Protein AF-A0A4W5JK19-F1 (afdb_monomer_lite)

Secondary structure (DSSP, 8-state):
------S-----TT-HHHHHHHEEEES-EEEEETTEEEEEE--S---TT----EEEEPP----TT-EEEEEE--GGGSPPPTT---PEEPEE-SSTTSS-EESS--B-TT-TT-SS-B--SEE-GGG-SS-EEEEEE--

Organism: NCBI:txid62062

Radius of gyration: 16.48 Å; chains: 1; bounding box: 47×35×43 Å

pLDDT: mean 85.58, std 11.73, range [36.34, 96.75]

Sequence (139 aa):
MTSVLFNTISLDFSNVLDVTQSLGFYLGHVQPYCQHDWTLSFSGEPSPGSSIRYVETQSMQIGASYTLQFSLVMGCGRDPSPNIDTQVRLEFSTNHGLTWHLVKGACLPGMPSCSEFTAPSVYHPSEFTAWRRITLPLP

Structure (mmCIF, N/CA/C/O backbone):
data_AF-A0A4W5JK19-F1
#
_entry.id   AF-A0A4W5JK19-F1
#
loop_
_atom_site.group_PDB
_atom_site.id
_atom_site.type_symbol
_atom_site.label_atom_id
_atom_site.label_alt_id
_atom_site.label_comp_id
_atom_site.label_asym_id
_atom_site.label_entity_id
_atom_site.label_seq_id
_atom_site.pdbx_PDB_ins_code
_atom_site.Cartn_x
_atom_site.Cartn_y
_atom_site.Cartn_z
_atom_site.occupancy
_atom_site.B_iso_or_equiv
_atom_site.auth_seq_id
_atom_site.auth_comp_id
_atom_site.auth_asym_id
_atom_site.auth_atom_id
_atom_site.pdbx_PDB_model_num
ATOM 1 N N . MET A 1 1 ? -27.068 15.999 6.071 1.00 36.34 1 MET A N 1
ATOM 2 C CA . MET A 1 1 ? -26.570 15.186 4.943 1.00 36.34 1 MET A CA 1
ATOM 3 C C . MET A 1 1 ? -25.885 13.980 5.552 1.00 36.34 1 MET A C 1
ATOM 5 O O . MET A 1 1 ? -24.878 14.150 6.219 1.00 36.34 1 MET A O 1
ATOM 9 N N . THR A 1 2 ? -26.499 12.805 5.471 1.00 40.72 2 THR A N 1
ATOM 10 C CA . THR A 1 2 ? -25.929 11.566 6.011 1.00 40.72 2 THR A CA 1
ATOM 11 C C . THR A 1 2 ? -24.886 11.058 5.024 1.00 40.72 2 THR A C 1
ATOM 13 O O . THR A 1 2 ? -25.253 10.664 3.919 1.00 40.72 2 THR A O 1
ATOM 16 N N . SER A 1 3 ? -23.602 11.109 5.385 1.00 48.62 3 SER A N 1
ATOM 17 C CA . SER A 1 3 ? -22.560 10.405 4.633 1.00 48.62 3 SER A CA 1
ATOM 18 C C . SER A 1 3 ? -22.931 8.927 4.599 1.00 48.62 3 SER A C 1
ATOM 20 O O . SER A 1 3 ? -23.015 8.286 5.646 1.00 48.62 3 SER A O 1
ATOM 22 N N . VAL A 1 4 ? -23.226 8.403 3.413 1.00 52.28 4 VAL A N 1
ATOM 23 C CA . VAL A 1 4 ? -23.440 6.969 3.228 1.00 52.28 4 VAL A CA 1
ATOM 24 C C . VAL A 1 4 ? -22.056 6.337 3.295 1.00 52.28 4 VAL A C 1
ATOM 26 O O . VAL A 1 4 ? -21.277 6.447 2.356 1.00 52.28 4 VAL A O 1
ATOM 29 N N . LEU A 1 5 ? -21.711 5.771 4.450 1.00 57.41 5 LEU A N 1
ATOM 30 C CA . LEU A 1 5 ? -20.476 5.013 4.614 1.00 57.41 5 LEU A CA 1
ATOM 31 C C . LEU A 1 5 ? -20.649 3.685 3.874 1.00 57.41 5 LEU A C 1
ATOM 33 O O . LEU A 1 5 ? -21.561 2.913 4.171 1.00 57.41 5 LEU A O 1
ATOM 37 N N . PHE A 1 6 ? -19.799 3.438 2.882 1.00 63.78 6 PHE A N 1
ATOM 38 C CA . PHE A 1 6 ? -19.738 2.145 2.213 1.00 63.78 6 PHE A CA 1
ATOM 39 C C . PHE A 1 6 ? -19.057 1.144 3.144 1.00 63.78 6 PHE A C 1
ATOM 41 O O . PHE A 1 6 ? -18.026 1.457 3.723 1.00 63.78 6 PHE A O 1
ATOM 48 N N . ASN A 1 7 ? -19.620 -0.058 3.280 1.00 75.25 7 ASN A N 1
ATOM 49 C CA . ASN A 1 7 ? -19.061 -1.142 4.104 1.00 75.25 7 ASN A CA 1
ATOM 50 C C . ASN A 1 7 ? -18.041 -2.000 3.336 1.00 75.25 7 ASN A C 1
ATOM 52 O O . ASN A 1 7 ? -17.558 -3.015 3.827 1.00 75.25 7 ASN A O 1
ATOM 56 N N . THR A 1 8 ? -17.768 -1.671 2.078 1.00 82.75 8 THR A N 1
ATOM 57 C CA . THR A 1 8 ? -16.785 -2.363 1.248 1.00 82.75 8 THR A CA 1
ATOM 58 C C . THR A 1 8 ? -16.298 -1.396 0.187 1.00 82.75 8 THR A C 1
ATOM 60 O O . THR A 1 8 ? -17.101 -0.695 -0.425 1.00 82.75 8 THR A O 1
ATOM 63 N N . ILE A 1 9 ? -14.990 -1.392 -0.048 1.00 85.44 9 ILE A N 1
ATOM 64 C CA . ILE A 1 9 ? -14.375 -0.710 -1.181 1.00 85.44 9 ILE A CA 1
ATOM 65 C C . ILE A 1 9 ? -13.870 -1.802 -2.120 1.00 85.44 9 ILE A C 1
ATOM 67 O O . ILE A 1 9 ? -13.065 -2.644 -1.727 1.00 85.44 9 ILE A O 1
ATOM 71 N N . SER A 1 10 ? -14.373 -1.804 -3.350 1.00 88.69 10 SER A N 1
ATOM 72 C CA . SER A 1 10 ? -13.911 -2.674 -4.429 1.00 88.69 10 SER A CA 1
ATOM 73 C C . SER A 1 10 ? -13.656 -1.798 -5.643 1.00 88.69 10 SER A C 1
ATOM 75 O O . SER A 1 10 ? -14.482 -0.952 -5.973 1.00 88.69 10 SER A O 1
ATOM 77 N N . LEU A 1 11 ? -12.483 -1.951 -6.248 1.00 89.25 11 LEU A N 1
ATOM 78 C CA . LEU A 1 11 ? -11.992 -1.056 -7.287 1.00 89.25 11 LEU A CA 1
ATOM 79 C C . LEU A 1 11 ? -11.801 -1.820 -8.586 1.00 89.25 11 LEU A C 1
ATOM 81 O O . LEU A 1 11 ? -11.082 -2.820 -8.613 1.00 89.25 11 LEU A O 1
ATOM 85 N N . ASP A 1 12 ? -12.371 -1.287 -9.660 1.00 88.00 12 ASP A N 1
ATOM 86 C CA . ASP A 1 12 ? -11.982 -1.615 -11.025 1.00 88.00 12 ASP A CA 1
ATOM 87 C C . ASP A 1 12 ? -11.164 -0.452 -11.594 1.00 88.00 12 ASP A C 1
ATOM 89 O O . ASP A 1 12 ? -11.688 0.628 -11.865 1.00 88.00 12 ASP A O 1
ATOM 93 N N . PHE A 1 13 ? -9.860 -0.664 -11.784 1.00 89.44 13 PHE A N 1
ATOM 94 C CA . PHE A 1 13 ? -8.972 0.360 -12.343 1.00 89.44 13 PHE A CA 1
ATOM 95 C C . PHE A 1 13 ? -9.272 0.694 -13.810 1.00 89.44 13 PHE A C 1
ATOM 97 O O . PHE A 1 13 ? -8.795 1.719 -14.297 1.00 89.44 13 PHE A O 1
ATOM 104 N N . SER A 1 14 ? -10.079 -0.117 -14.501 1.00 89.62 14 SER A N 1
ATOM 105 C CA . SER A 1 14 ? -10.577 0.183 -15.849 1.00 89.62 14 SER A CA 1
ATOM 106 C C . SER A 1 14 ? -11.620 1.308 -15.835 1.00 89.62 14 SER A C 1
ATOM 108 O O . SER A 1 14 ? -11.814 1.987 -16.844 1.00 89.62 14 SER A O 1
ATOM 110 N N . ASN A 1 15 ? -12.278 1.535 -14.691 1.00 90.31 15 ASN A N 1
ATOM 111 C CA . ASN A 1 15 ? -13.258 2.595 -14.495 1.00 90.31 15 ASN A CA 1
ATOM 112 C C . ASN A 1 15 ? -12.662 3.739 -13.660 1.00 90.31 15 ASN A C 1
ATOM 114 O O . ASN A 1 15 ? -12.645 3.722 -12.430 1.00 90.31 15 ASN A O 1
ATOM 118 N N . VAL A 1 16 ? -12.207 4.790 -14.343 1.00 85.94 16 VAL A N 1
ATOM 119 C CA . VAL A 1 16 ? -11.589 5.964 -13.700 1.00 85.94 16 VAL A CA 1
ATOM 120 C C . VAL A 1 16 ? -12.538 6.657 -12.710 1.00 85.94 16 VAL A C 1
ATOM 122 O O . VAL A 1 16 ? -12.079 7.236 -11.721 1.00 85.94 16 VAL A O 1
ATOM 125 N N . LEU A 1 17 ? -13.855 6.592 -12.937 1.00 86.81 17 LEU A N 1
ATOM 126 C CA . LEU A 1 17 ? -14.833 7.172 -12.018 1.00 86.81 17 LEU A CA 1
ATOM 127 C C . LEU A 1 17 ? -14.835 6.431 -10.676 1.00 86.81 17 LEU A C 1
ATOM 129 O O . LEU A 1 17 ? -14.769 7.082 -9.638 1.00 86.81 17 LEU A O 1
ATOM 133 N N . ASP A 1 18 ? -14.817 5.097 -10.691 1.00 86.94 18 ASP A N 1
ATOM 134 C CA . ASP A 1 18 ? -14.792 4.280 -9.469 1.00 86.94 18 ASP A CA 1
ATOM 135 C C . ASP A 1 18 ? -13.517 4.539 -8.660 1.00 86.94 18 ASP A C 1
ATOM 137 O O . ASP A 1 18 ? -13.566 4.694 -7.436 1.00 86.94 18 ASP A O 1
ATOM 141 N N . VAL A 1 19 ? -12.378 4.662 -9.353 1.00 88.50 19 VAL A N 1
ATOM 142 C CA . VAL A 1 19 ? -11.085 4.986 -8.738 1.00 88.50 19 VAL A CA 1
ATOM 143 C C . VAL A 1 19 ? -11.122 6.362 -8.076 1.00 88.50 19 VAL A C 1
ATOM 145 O O . VAL A 1 19 ? -10.783 6.479 -6.905 1.00 88.50 19 VAL A O 1
ATOM 148 N N . THR A 1 20 ? -11.544 7.402 -8.796 1.00 86.75 20 THR A N 1
ATOM 149 C CA . THR A 1 20 ? -11.530 8.788 -8.285 1.00 86.75 20 THR A CA 1
ATOM 150 C C . THR A 1 20 ? -12.607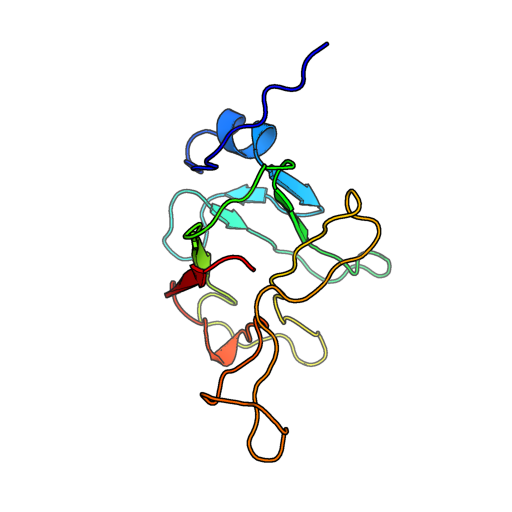 9.067 -7.240 1.00 86.75 20 THR A C 1
ATOM 152 O O . THR A 1 20 ? -12.447 9.973 -6.425 1.00 86.75 20 THR A O 1
ATOM 155 N N . GLN A 1 21 ? -13.691 8.290 -7.227 1.00 87.81 21 GLN A N 1
ATOM 156 C CA . GLN A 1 21 ? -14.688 8.352 -6.162 1.00 87.81 21 GLN A CA 1
ATOM 157 C C . GLN A 1 21 ? -14.225 7.630 -4.901 1.00 87.81 21 GLN A C 1
ATOM 159 O O . GLN A 1 21 ? -14.562 8.068 -3.812 1.00 87.81 21 GLN A O 1
ATOM 164 N N . SER A 1 22 ? -13.456 6.551 -5.017 1.00 88.56 22 SER A N 1
ATOM 165 C CA . SER A 1 22 ? -13.098 5.714 -3.866 1.00 88.56 22 SER A CA 1
ATOM 166 C C . SER A 1 22 ? -11.721 6.026 -3.275 1.00 88.56 22 SER A C 1
ATOM 168 O O . SER A 1 22 ? -11.482 5.731 -2.101 1.00 88.56 22 SER A O 1
ATOM 170 N N . LEU A 1 23 ? -10.818 6.603 -4.073 1.00 93.00 23 LEU A N 1
ATOM 171 C CA . LEU A 1 23 ? -9.429 6.873 -3.716 1.00 93.00 23 LEU A CA 1
ATOM 172 C C . LEU A 1 23 ? -9.056 8.345 -3.931 1.00 93.00 23 LEU A C 1
ATOM 174 O O . LEU A 1 23 ? -9.338 8.925 -4.979 1.00 93.00 23 LEU A O 1
ATOM 178 N N . GLY A 1 24 ? -8.328 8.908 -2.970 1.00 92.75 24 GLY A N 1
ATOM 179 C CA . GLY A 1 24 ? -7.529 10.121 -3.139 1.00 92.75 24 GLY A CA 1
ATOM 180 C C . GLY A 1 24 ? -6.066 9.742 -3.358 1.00 92.75 24 GLY A C 1
ATOM 181 O O . GLY A 1 24 ? -5.555 8.852 -2.690 1.00 92.75 24 GLY A O 1
ATOM 182 N N . PHE A 1 25 ? -5.362 10.367 -4.300 1.00 93.44 25 PHE A N 1
ATOM 183 C CA . PHE A 1 25 ? -3.936 10.094 -4.507 1.00 93.44 25 PHE A CA 1
ATOM 184 C C . PHE A 1 25 ? -3.178 11.330 -4.977 1.00 93.44 25 PHE A C 1
ATOM 186 O O . PHE A 1 25 ? -3.710 12.185 -5.684 1.00 93.44 25 PHE A O 1
ATOM 193 N N . TYR A 1 26 ? -1.900 11.394 -4.612 1.00 91.06 26 TYR A N 1
ATOM 194 C CA . TYR A 1 26 ? -0.994 12.473 -4.988 1.00 91.06 26 TYR A CA 1
ATOM 195 C C . TYR A 1 26 ? 0.157 11.925 -5.834 1.00 91.06 26 TYR A C 1
ATOM 197 O O . TYR A 1 26 ? 0.859 11.001 -5.420 1.00 91.06 26 TYR A O 1
ATOM 205 N N . LEU A 1 27 ? 0.339 12.498 -7.032 1.00 89.44 27 LEU A N 1
ATOM 206 C CA . LEU A 1 27 ? 1.355 12.098 -8.025 1.00 89.44 27 LEU A CA 1
ATOM 207 C C . LEU A 1 27 ? 1.264 10.630 -8.481 1.00 89.44 27 LEU A C 1
ATOM 209 O O . LEU A 1 27 ? 2.271 10.026 -8.871 1.00 89.44 27 LEU A O 1
ATOM 213 N N . GLY A 1 28 ? 0.060 10.062 -8.405 1.00 90.75 28 GLY A N 1
ATOM 214 C CA . GLY A 1 28 ? -0.305 8.789 -9.014 1.00 90.75 28 GLY A CA 1
ATOM 215 C C . GLY A 1 28 ? -1.080 9.010 -10.310 1.00 90.75 28 GLY A C 1
ATOM 216 O O . GLY A 1 28 ? -1.780 10.011 -10.462 1.00 90.75 28 GLY A O 1
ATOM 217 N N . HIS A 1 29 ? -0.963 8.067 -11.240 1.00 91.62 29 HIS A N 1
ATOM 218 C CA . HIS A 1 29 ? -1.705 8.064 -12.499 1.00 91.62 29 HIS A CA 1
ATOM 219 C C . HIS A 1 29 ? -2.316 6.687 -12.741 1.00 91.62 29 HIS A C 1
ATOM 221 O O . HIS A 1 29 ? -1.649 5.672 -12.541 1.00 91.62 29 HIS A O 1
ATOM 227 N N . VAL A 1 30 ? -3.575 6.645 -13.182 1.00 93.12 30 VAL A N 1
ATOM 228 C CA . VAL A 1 30 ? -4.216 5.401 -13.623 1.00 93.12 30 VAL A CA 1
ATOM 2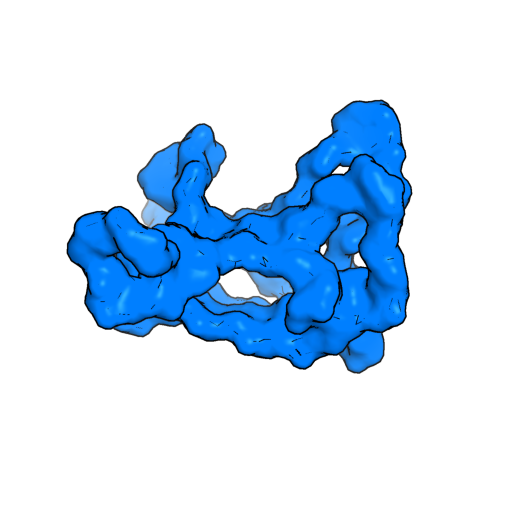29 C C . VAL A 1 30 ? -3.748 5.112 -15.045 1.00 93.12 30 VAL A C 1
ATOM 231 O O . VAL A 1 30 ? -4.101 5.836 -15.973 1.00 93.12 30 VAL A O 1
ATOM 234 N N . GLN A 1 31 ? -2.899 4.101 -15.201 1.00 92.38 31 GLN A N 1
ATOM 235 C CA . GLN A 1 31 ? -2.264 3.764 -16.474 1.00 92.38 31 GLN A CA 1
ATOM 236 C C . GLN A 1 31 ? -1.823 2.293 -16.505 1.00 92.38 31 GLN A C 1
ATOM 238 O O . GLN A 1 31 ? -1.689 1.674 -15.444 1.00 92.38 31 GLN A O 1
ATOM 243 N N . PRO A 1 32 ? -1.535 1.736 -17.693 1.00 92.81 32 PRO A N 1
ATOM 244 C CA . PRO A 1 32 ? -0.890 0.437 -17.792 1.00 92.81 32 PRO A CA 1
ATOM 245 C C . PRO A 1 32 ? 0.492 0.451 -17.132 1.00 92.81 32 PRO A C 1
ATOM 247 O O . PRO A 1 32 ? 1.282 1.380 -17.325 1.00 92.81 32 PRO A O 1
ATOM 250 N N . TYR A 1 33 ? 0.818 -0.594 -16.375 1.00 92.62 33 TYR A N 1
ATOM 251 C CA . TYR A 1 33 ? 2.146 -0.754 -15.784 1.00 92.62 33 TYR A CA 1
ATOM 252 C C . TYR A 1 33 ? 2.491 -2.228 -15.601 1.00 92.62 33 TYR A C 1
ATOM 254 O O . TYR A 1 33 ? 1.662 -3.024 -15.178 1.00 92.62 33 TYR A O 1
ATOM 262 N N . CYS A 1 34 ? 3.739 -2.590 -15.899 1.00 92.62 34 CYS A N 1
ATOM 263 C CA . CYS A 1 34 ? 4.280 -3.931 -15.684 1.00 92.62 34 CYS A CA 1
ATOM 264 C C . CYS A 1 34 ? 3.390 -5.078 -16.200 1.00 92.62 34 CYS A C 1
ATOM 266 O O . CYS A 1 34 ? 3.043 -5.981 -15.444 1.00 92.62 34 CYS A O 1
ATOM 268 N N . GLN A 1 35 ? 3.011 -5.040 -17.483 1.00 91.56 35 GLN A N 1
ATOM 269 C CA . GLN A 1 35 ? 2.133 -6.051 -18.105 1.00 91.56 35 GLN A CA 1
ATOM 270 C C . GLN A 1 35 ? 0.735 -6.152 -17.455 1.00 91.56 35 GLN A C 1
ATOM 272 O O . GLN A 1 35 ? 0.097 -7.197 -17.521 1.00 91.56 35 GLN A O 1
ATOM 277 N N . HIS A 1 36 ? 0.267 -5.080 -16.810 1.00 89.94 36 HIS A N 1
ATOM 278 C CA . HIS A 1 36 ? -1.096 -4.947 -16.299 1.00 89.94 36 HIS A CA 1
ATOM 279 C C . HIS A 1 36 ? -1.778 -3.768 -16.994 1.00 89.94 36 HIS A C 1
ATOM 281 O O . HIS A 1 36 ? -1.199 -2.679 -17.046 1.00 89.94 36 HIS A O 1
ATOM 287 N N . ASP A 1 37 ? -2.985 -3.985 -17.519 1.00 87.88 37 ASP A N 1
ATOM 288 C CA . ASP A 1 37 ? -3.655 -3.037 -18.422 1.00 87.88 37 ASP A CA 1
ATOM 289 C C . ASP A 1 37 ? -4.069 -1.738 -17.725 1.00 87.88 37 ASP A C 1
ATOM 291 O O . ASP A 1 37 ? -3.855 -0.654 -18.259 1.00 87.88 37 ASP A O 1
ATOM 295 N N . TRP A 1 38 ? -4.608 -1.826 -16.508 1.00 91.00 38 TRP A N 1
ATOM 296 C CA . TRP A 1 38 ? -5.009 -0.659 -15.724 1.00 91.00 38 TRP A CA 1
ATOM 297 C C . TRP A 1 38 ? -4.606 -0.822 -14.264 1.00 91.00 38 TRP A C 1
ATOM 299 O O . TRP A 1 38 ? -4.949 -1.814 -13.623 1.00 91.00 38 TRP A O 1
ATOM 309 N N . THR A 1 39 ? -3.850 0.140 -13.740 1.00 93.62 39 THR A N 1
ATOM 310 C CA . THR A 1 39 ? -3.454 0.204 -12.329 1.00 93.62 39 THR A CA 1
ATOM 311 C C . THR A 1 39 ? -3.160 1.644 -11.932 1.00 93.62 39 THR A C 1
ATOM 313 O O . THR A 1 39 ? -2.812 2.472 -12.773 1.00 93.62 39 THR A O 1
ATOM 316 N N . LEU A 1 40 ? -3.241 1.948 -10.638 1.00 94.44 40 LEU A N 1
ATOM 317 C CA . LEU A 1 40 ? -2.643 3.168 -10.108 1.00 94.44 40 LEU A CA 1
ATOM 318 C C . LEU A 1 40 ? -1.121 2.997 -10.056 1.00 94.44 40 LEU A C 1
ATOM 320 O O . LEU A 1 40 ? -0.608 2.093 -9.397 1.00 94.44 40 LEU A O 1
ATOM 324 N N . SER A 1 41 ? -0.406 3.845 -10.785 1.00 93.25 41 SER A N 1
ATOM 325 C CA . SER A 1 41 ? 1.046 3.810 -10.915 1.00 93.25 41 SER A CA 1
ATOM 326 C C . SER A 1 41 ? 1.658 5.101 -10.387 1.00 93.25 41 SER A C 1
ATOM 328 O O . SER A 1 41 ? 1.187 6.202 -10.677 1.00 93.25 41 SER A O 1
ATOM 330 N N . PHE A 1 42 ? 2.741 4.954 -9.632 1.00 91.00 42 PHE A N 1
ATOM 331 C CA . PHE A 1 42 ? 3.545 6.051 -9.118 1.00 91.00 42 PHE A CA 1
ATOM 332 C C . PHE A 1 42 ? 4.898 6.025 -9.823 1.00 91.00 42 PHE A C 1
ATOM 334 O O . PHE A 1 42 ? 5.713 5.135 -9.591 1.00 91.00 42 PHE A O 1
ATOM 341 N N . SER A 1 43 ? 5.132 6.991 -10.709 1.00 85.12 43 SER A N 1
ATOM 342 C CA . SER A 1 43 ? 6.356 7.069 -11.510 1.00 85.12 43 SER A CA 1
ATOM 343 C C . SER A 1 43 ? 6.882 8.497 -11.618 1.00 85.12 43 SER A C 1
ATOM 345 O O . SER A 1 43 ? 6.131 9.466 -11.482 1.00 85.12 43 SER A O 1
ATOM 347 N N . GLY A 1 44 ? 8.174 8.631 -11.903 1.00 78.25 44 GLY A N 1
ATOM 348 C CA . GLY A 1 44 ? 8.846 9.904 -12.158 1.00 78.25 44 GLY A CA 1
ATOM 349 C C . GLY A 1 44 ? 10.022 10.144 -11.219 1.00 78.25 44 GLY A C 1
ATOM 350 O O . GLY A 1 44 ? 10.085 9.576 -10.129 1.00 78.25 44 GLY A O 1
ATOM 351 N N . GLU A 1 45 ? 10.935 11.002 -11.661 1.00 69.56 45 GLU A N 1
ATOM 352 C CA . GLU A 1 45 ? 12.132 11.369 -10.908 1.00 69.56 45 GLU A CA 1
ATOM 353 C C . GLU A 1 45 ? 11.774 12.155 -9.635 1.00 69.56 45 GLU A C 1
ATOM 355 O O . GLU A 1 45 ? 10.788 12.904 -9.631 1.00 69.56 45 GLU A O 1
ATOM 360 N N . PRO A 1 46 ? 12.558 12.026 -8.552 1.00 64.62 46 PRO A N 1
ATOM 361 C CA . PRO A 1 46 ? 12.417 12.895 -7.396 1.00 64.62 46 PRO A CA 1
ATOM 362 C C . PRO A 1 46 ? 12.781 14.321 -7.816 1.00 64.62 46 PRO A C 1
ATOM 364 O O . PRO A 1 46 ? 13.949 14.648 -8.020 1.00 64.62 46 PRO A O 1
ATOM 367 N N . SER A 1 47 ? 11.788 15.194 -7.968 1.00 60.34 47 SER A N 1
ATOM 368 C CA . SER A 1 47 ? 12.062 16.618 -8.148 1.00 60.34 47 SER A CA 1
ATOM 369 C C . SER A 1 47 ? 12.393 17.239 -6.787 1.00 60.34 47 SER A C 1
ATOM 371 O O . SER A 1 47 ? 11.704 16.924 -5.811 1.00 60.34 47 SER A O 1
ATOM 373 N N . PRO A 1 48 ? 13.375 18.153 -6.683 1.00 55.31 48 PRO A N 1
ATOM 374 C CA . PRO A 1 48 ? 13.638 18.869 -5.438 1.00 55.31 48 PRO A CA 1
ATOM 375 C C . PRO A 1 48 ? 12.367 19.613 -4.992 1.00 55.31 48 PRO A C 1
ATOM 377 O O . PRO A 1 48 ? 11.931 20.557 -5.643 1.00 55.31 48 PRO A O 1
ATOM 380 N N . GLY A 1 49 ? 11.733 19.125 -3.919 1.00 56.75 49 GLY A N 1
ATOM 381 C CA . GLY A 1 49 ? 10.458 19.628 -3.386 1.00 56.75 49 GLY A CA 1
ATOM 382 C C . GLY A 1 49 ? 9.261 18.670 -3.490 1.00 56.75 49 GLY A C 1
ATOM 383 O O . GLY A 1 49 ? 8.256 18.905 -2.828 1.00 56.75 49 GLY A O 1
ATOM 384 N N . SER A 1 50 ? 9.362 17.571 -4.246 1.00 58.88 50 SER A N 1
ATOM 385 C CA . SER A 1 50 ? 8.306 16.554 -4.352 1.00 58.88 50 SER A CA 1
ATOM 386 C C . SER A 1 50 ? 8.789 15.224 -3.783 1.00 58.88 50 SER A C 1
ATOM 388 O O . SER A 1 50 ? 9.442 14.439 -4.469 1.00 58.88 50 SER A O 1
ATOM 390 N N . SER A 1 51 ? 8.528 15.015 -2.491 1.00 69.38 51 SER A N 1
ATOM 391 C CA . SER A 1 51 ? 9.074 13.874 -1.742 1.00 69.38 51 SER A CA 1
ATOM 392 C C . SER A 1 51 ? 8.051 12.763 -1.490 1.00 69.38 51 SER A C 1
ATOM 394 O O . SER A 1 51 ? 8.419 11.597 -1.404 1.00 69.38 51 SER A O 1
ATOM 396 N N . ILE A 1 52 ? 6.758 13.094 -1.395 1.00 81.38 52 ILE A N 1
ATOM 397 C CA . ILE A 1 52 ? 5.735 12.131 -0.979 1.00 81.38 52 ILE A CA 1
ATOM 398 C C . ILE A 1 52 ? 4.822 11.741 -2.137 1.00 81.38 52 ILE A C 1
ATOM 400 O O . ILE A 1 52 ? 4.371 12.587 -2.907 1.00 81.38 52 ILE A O 1
ATOM 404 N N . ARG A 1 53 ? 4.540 10.446 -2.241 1.00 89.56 53 ARG A N 1
ATOM 405 C CA . ARG A 1 53 ? 3.544 9.861 -3.138 1.00 89.56 53 ARG A CA 1
ATOM 406 C C . ARG A 1 53 ? 2.665 8.966 -2.289 1.00 89.56 53 ARG A C 1
ATOM 408 O O . ARG A 1 53 ? 3.191 8.168 -1.518 1.00 89.56 53 ARG A O 1
ATOM 415 N N . TYR A 1 54 ? 1.355 9.120 -2.400 1.00 93.06 54 TYR A N 1
ATOM 416 C CA . TYR A 1 54 ? 0.426 8.347 -1.588 1.00 93.06 54 TYR A CA 1
ATOM 417 C C . TYR A 1 54 ? -0.887 8.114 -2.318 1.00 93.06 54 TYR A C 1
ATOM 419 O O . TYR A 1 54 ? -1.243 8.831 -3.257 1.00 93.06 54 TYR A O 1
ATOM 427 N N . VAL A 1 55 ? -1.596 7.101 -1.839 1.00 95.25 55 VAL A N 1
ATOM 428 C CA . VAL A 1 55 ? -3.001 6.846 -2.115 1.00 95.25 55 VAL A CA 1
ATOM 429 C C . VAL A 1 55 ? -3.689 6.574 -0.788 1.00 95.25 55 VAL A C 1
ATOM 431 O O . VAL A 1 55 ? -3.180 5.822 0.039 1.00 95.25 55 VAL A O 1
ATOM 434 N N . GLU A 1 56 ? -4.837 7.196 -0.599 1.00 94.50 56 GLU A N 1
ATOM 435 C CA . GLU A 1 56 ? -5.712 7.037 0.546 1.00 94.50 56 GLU A CA 1
ATOM 436 C C . GLU A 1 56 ? -7.099 6.618 0.065 1.00 94.50 56 GLU A C 1
ATOM 438 O O . GLU A 1 56 ? -7.551 6.995 -1.017 1.00 94.50 56 GLU A O 1
ATOM 443 N N . THR A 1 57 ? -7.780 5.810 0.863 1.00 92.69 57 THR A N 1
ATOM 444 C CA . THR A 1 57 ? -9.172 5.449 0.606 1.00 92.69 57 THR A CA 1
ATOM 445 C C . THR A 1 57 ? -10.100 6.500 1.198 1.00 92.69 57 THR A C 1
ATOM 447 O O . THR A 1 57 ? -9.750 7.183 2.162 1.00 92.69 57 THR A O 1
ATOM 450 N N . GLN A 1 58 ? -11.338 6.564 0.710 1.00 88.94 58 GLN A N 1
ATOM 451 C CA . GLN A 1 58 ? -12.396 7.202 1.488 1.00 88.94 58 GLN A CA 1
ATOM 452 C C . GLN A 1 58 ? -12.568 6.527 2.857 1.00 88.94 58 GLN A C 1
ATOM 454 O O . GLN A 1 58 ? -12.239 5.352 3.050 1.00 88.94 58 GLN A O 1
ATOM 459 N N . SER A 1 59 ? -13.088 7.286 3.823 1.00 87.94 59 SER A N 1
ATOM 460 C CA . SER A 1 59 ? -13.375 6.767 5.159 1.00 87.94 59 SER A CA 1
ATOM 461 C C . SER A 1 59 ? -14.442 5.673 5.097 1.00 87.94 59 SER A C 1
ATOM 463 O O . SER A 1 59 ? -15.486 5.844 4.470 1.00 87.94 59 SER A O 1
ATOM 465 N N . MET A 1 60 ? -14.191 4.567 5.792 1.00 86.62 60 MET A N 1
ATOM 466 C CA . MET A 1 60 ? -15.077 3.407 5.853 1.00 86.62 60 MET A CA 1
ATOM 467 C C . MET A 1 60 ? -15.279 2.988 7.308 1.00 86.62 60 MET A C 1
ATOM 469 O O . MET A 1 60 ? -14.363 3.088 8.125 1.00 86.62 60 MET A O 1
ATOM 473 N N . GLN A 1 61 ? -16.478 2.502 7.633 1.00 85.12 61 GLN A N 1
ATOM 474 C CA . GLN A 1 61 ? -16.726 1.861 8.917 1.00 85.12 61 GLN A CA 1
ATOM 475 C C . GLN A 1 61 ? -16.240 0.411 8.851 1.00 85.12 61 GLN A C 1
ATOM 477 O O . GLN A 1 61 ? -16.770 -0.397 8.092 1.00 85.12 61 GLN A O 1
ATOM 482 N N . ILE A 1 62 ? -15.220 0.095 9.643 1.00 85.75 62 ILE A N 1
ATOM 483 C CA . ILE A 1 62 ? -14.623 -1.239 9.709 1.00 85.75 62 ILE A CA 1
ATOM 484 C C . ILE A 1 62 ? -15.250 -2.019 10.865 1.00 85.75 62 ILE A C 1
ATOM 486 O O . ILE A 1 62 ? -15.479 -1.473 11.945 1.00 85.75 62 ILE A O 1
ATOM 490 N N . GLY A 1 63 ? -15.554 -3.295 10.625 1.00 85.50 63 GLY A N 1
ATOM 491 C CA . GLY A 1 63 ? -16.038 -4.231 11.637 1.00 85.50 63 GLY A CA 1
ATOM 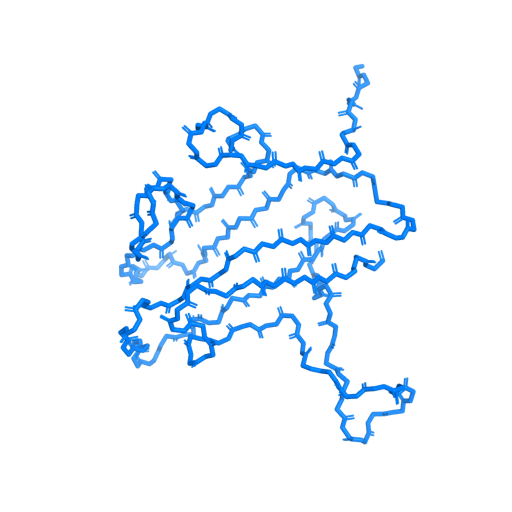492 C C . GLY 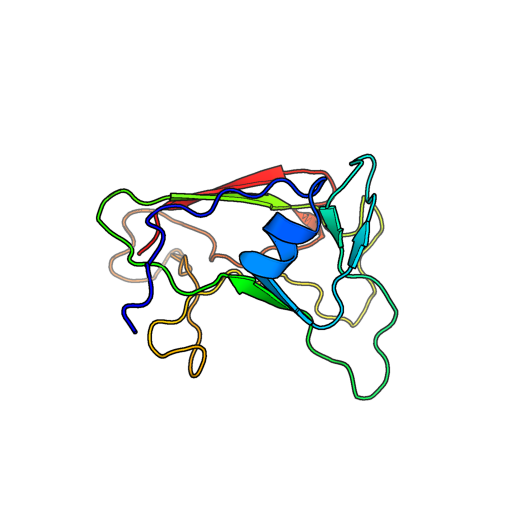A 1 63 ? -15.112 -5.434 11.809 1.00 85.50 63 GLY A C 1
ATOM 493 O O . GLY A 1 63 ? -14.090 -5.565 11.134 1.00 85.50 63 GLY A O 1
ATOM 494 N N . ALA A 1 64 ? -15.503 -6.360 12.684 1.00 81.56 64 ALA A N 1
ATOM 495 C CA . ALA A 1 64 ? -14.775 -7.612 12.864 1.00 81.56 64 ALA A CA 1
ATOM 496 C C . ALA A 1 64 ? -14.716 -8.411 11.547 1.00 81.56 64 ALA A C 1
ATOM 498 O O . ALA A 1 64 ? -15.717 -8.524 10.839 1.00 81.56 64 ALA A O 1
ATOM 499 N N . SER A 1 65 ? -13.565 -9.025 11.260 1.00 86.06 65 SER A N 1
ATOM 500 C CA . SER A 1 65 ? -13.301 -9.862 10.067 1.00 86.06 65 SER A CA 1
ATOM 501 C C . SER A 1 65 ? -13.102 -9.115 8.744 1.00 86.06 65 SER A C 1
ATOM 503 O O . SER A 1 65 ? -13.004 -9.745 7.690 1.00 86.06 65 SER A O 1
ATOM 505 N N . TYR A 1 66 ? -13.013 -7.786 8.769 1.00 91.56 66 TYR A N 1
ATOM 506 C CA . TYR A 1 66 ? -12.676 -7.031 7.568 1.00 91.56 66 TYR A CA 1
ATOM 507 C C . TYR A 1 66 ? -11.242 -7.328 7.130 1.00 91.56 66 TYR A C 1
ATOM 509 O O . TYR A 1 66 ? -10.334 -7.503 7.942 1.00 91.56 66 TYR A O 1
ATOM 517 N N . THR A 1 67 ? -11.048 -7.390 5.818 1.00 92.56 67 THR A N 1
ATOM 518 C CA . THR A 1 67 ? -9.769 -7.735 5.200 1.00 92.56 67 THR A CA 1
ATOM 519 C C . THR A 1 67 ? -9.461 -6.735 4.098 1.00 92.56 67 THR A C 1
ATOM 521 O O . THR A 1 67 ? -10.334 -6.392 3.303 1.00 92.56 67 THR A O 1
ATOM 524 N N . LEU A 1 68 ? -8.208 -6.299 4.030 1.00 93.81 68 LEU A N 1
ATOM 525 C CA . LEU A 1 68 ? -7.667 -5.539 2.916 1.00 93.81 68 LEU A CA 1
ATOM 526 C C . LEU A 1 68 ? -6.917 -6.488 1.983 1.00 93.81 68 LEU A C 1
ATOM 528 O O . LEU A 1 68 ? -6.055 -7.253 2.425 1.00 93.81 68 LEU A O 1
ATOM 532 N N . GLN A 1 69 ? -7.205 -6.409 0.687 1.00 95.50 69 GLN A N 1
ATOM 533 C CA . GLN A 1 69 ? -6.489 -7.157 -0.336 1.00 95.50 69 GLN A CA 1
ATOM 534 C C . GLN A 1 69 ? -6.156 -6.253 -1.519 1.00 95.50 69 GLN A C 1
ATOM 536 O O . GLN A 1 69 ? -7.024 -5.563 -2.042 1.00 95.50 69 GLN A O 1
ATOM 541 N N . PHE A 1 70 ? -4.897 -6.282 -1.949 1.00 95.06 70 PHE A N 1
ATOM 542 C CA . PHE A 1 70 ? -4.429 -5.545 -3.119 1.00 95.06 70 PHE A CA 1
ATOM 543 C C . PHE A 1 70 ? -3.250 -6.266 -3.773 1.00 95.06 70 PHE A C 1
ATOM 545 O O . PHE A 1 70 ? -2.589 -7.105 -3.153 1.00 95.06 70 PHE A O 1
ATOM 552 N N . SER A 1 71 ? -2.996 -5.942 -5.035 1.00 95.19 71 SER A N 1
ATOM 553 C CA . SER A 1 71 ? -1.827 -6.410 -5.775 1.00 95.19 71 SER A CA 1
ATOM 554 C C . SER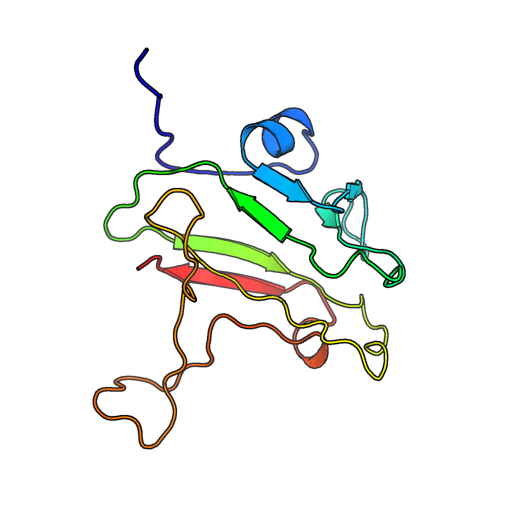 A 1 71 ? -0.806 -5.286 -5.863 1.00 95.19 71 SER A C 1
ATOM 556 O O . SER A 1 71 ? -1.161 -4.150 -6.169 1.00 95.19 71 SER A O 1
ATOM 558 N N . LEU A 1 72 ? 0.457 -5.605 -5.594 1.00 95.38 72 LEU A N 1
ATOM 559 C CA . LEU A 1 72 ? 1.559 -4.652 -5.606 1.00 95.38 72 LEU A CA 1
ATOM 560 C C . LEU A 1 72 ? 2.688 -5.169 -6.490 1.00 95.38 72 LEU A C 1
ATOM 562 O O . LEU A 1 72 ? 3.026 -6.353 -6.460 1.00 95.38 72 LEU A O 1
ATOM 566 N N . VAL A 1 73 ? 3.284 -4.256 -7.245 1.00 94.81 73 VAL A N 1
ATOM 567 C CA . VAL A 1 73 ? 4.547 -4.451 -7.952 1.00 94.81 73 VAL A CA 1
ATOM 568 C C . VAL A 1 73 ? 5.372 -3.181 -7.798 1.00 94.81 73 VAL A C 1
ATOM 570 O O . VAL A 1 73 ? 4.836 -2.073 -7.792 1.00 94.81 73 VAL A O 1
ATOM 573 N N . MET A 1 74 ? 6.681 -3.340 -7.667 1.00 92.69 74 MET A N 1
ATOM 574 C CA . MET A 1 74 ? 7.633 -2.252 -7.501 1.00 92.69 74 MET A CA 1
ATOM 575 C C . MET A 1 74 ? 8.810 -2.460 -8.445 1.00 92.69 74 MET A C 1
ATOM 577 O O . MET A 1 74 ? 9.306 -3.572 -8.604 1.00 92.69 74 MET A O 1
ATOM 581 N N . GLY A 1 75 ? 9.235 -1.393 -9.120 1.00 87.31 75 GLY A N 1
ATOM 582 C CA . GLY A 1 75 ? 10.371 -1.416 -10.048 1.00 87.31 75 GLY A CA 1
ATOM 583 C C . GLY A 1 75 ? 10.158 -2.226 -11.336 1.00 87.31 75 GLY A C 1
ATOM 584 O O . GLY A 1 75 ? 10.874 -1.994 -12.304 1.00 87.31 75 GLY A O 1
ATOM 585 N N . CYS A 1 76 ? 9.175 -3.133 -11.393 1.00 88.38 76 CYS A N 1
ATOM 586 C CA . CYS A 1 76 ? 8.912 -4.028 -12.524 1.00 88.38 76 CYS A CA 1
ATOM 587 C C . CYS A 1 76 ? 10.185 -4.749 -13.011 1.00 88.38 76 CYS A C 1
ATOM 589 O O . CYS A 1 76 ? 10.559 -4.684 -14.183 1.00 88.38 76 CYS A O 1
ATOM 591 N N . GLY A 1 77 ? 10.906 -5.366 -12.073 1.00 79.56 77 GLY A N 1
ATOM 592 C CA . GLY A 1 77 ? 12.168 -6.060 -12.341 1.00 79.56 77 GLY A CA 1
ATOM 593 C C . GLY A 1 77 ? 13.383 -5.156 -12.581 1.00 79.56 77 GLY A C 1
ATOM 594 O O . GLY A 1 77 ? 14.453 -5.674 -12.883 1.00 79.56 77 GLY A O 1
ATOM 595 N N . ARG A 1 78 ? 13.248 -3.830 -12.456 1.00 81.81 78 ARG A N 1
ATOM 596 C CA . ARG A 1 78 ? 14.385 -2.898 -12.472 1.00 81.81 78 ARG A CA 1
ATOM 597 C C . ARG A 1 78 ? 14.976 -2.751 -11.079 1.00 81.81 78 ARG A C 1
ATOM 599 O O . ARG A 1 78 ? 14.242 -2.780 -10.089 1.00 81.81 78 ARG A O 1
ATOM 606 N N . ASP A 1 79 ? 16.284 -2.528 -11.031 1.00 75.38 79 ASP A N 1
ATOM 607 C CA . ASP A 1 79 ? 16.970 -2.252 -9.778 1.00 75.38 79 ASP A CA 1
ATOM 608 C C . ASP A 1 79 ? 16.454 -0.950 -9.147 1.00 75.38 79 ASP A C 1
ATOM 610 O O . ASP A 1 79 ? 16.204 0.033 -9.859 1.00 75.38 79 ASP A O 1
ATOM 614 N N . PRO A 1 80 ? 16.273 -0.928 -7.815 1.00 73.12 80 PRO A N 1
ATOM 615 C CA . PRO A 1 80 ? 15.886 0.280 -7.109 1.00 73.12 80 PRO A CA 1
ATOM 616 C C . PRO A 1 80 ? 16.959 1.353 -7.293 1.00 73.12 80 PRO A C 1
ATOM 618 O O . PRO A 1 80 ? 18.159 1.069 -7.333 1.00 73.12 80 PRO A O 1
ATOM 621 N N . SER A 1 81 ? 16.526 2.606 -7.393 1.00 71.25 81 SER A N 1
ATOM 622 C CA . SER A 1 81 ? 17.444 3.725 -7.530 1.00 71.25 81 SER A CA 1
ATOM 623 C C . SER A 1 81 ? 18.314 3.851 -6.271 1.00 71.25 81 SER A C 1
ATOM 625 O O . SER A 1 81 ? 17.789 3.936 -5.154 1.00 71.25 81 SER A O 1
ATOM 627 N N . PRO A 1 82 ? 19.653 3.861 -6.413 1.00 61.72 82 PRO A N 1
ATOM 628 C CA . PRO A 1 82 ? 20.529 4.035 -5.270 1.00 61.72 82 PRO A CA 1
ATOM 629 C C . PRO A 1 82 ? 20.277 5.418 -4.661 1.00 61.72 82 PRO A C 1
ATOM 631 O O . PRO A 1 82 ? 20.209 6.416 -5.379 1.00 61.72 82 PRO A O 1
ATOM 634 N N . ASN A 1 83 ? 20.176 5.473 -3.330 1.00 65.38 83 ASN A N 1
ATOM 635 C CA . ASN A 1 83 ? 19.957 6.684 -2.522 1.00 65.38 83 ASN A CA 1
ATOM 636 C C . ASN A 1 83 ? 18.514 7.224 -2.447 1.00 65.38 83 ASN A C 1
ATOM 638 O O . ASN A 1 83 ? 18.327 8.338 -1.958 1.00 65.38 83 ASN A O 1
ATOM 642 N N . ILE A 1 84 ? 17.496 6.466 -2.871 1.00 70.38 84 ILE A N 1
ATOM 643 C CA . ILE A 1 84 ? 16.084 6.846 -2.685 1.00 70.38 84 ILE A CA 1
ATOM 644 C C . ILE A 1 84 ? 15.369 5.769 -1.870 1.00 70.38 84 ILE A C 1
ATOM 646 O O . ILE A 1 84 ? 15.401 4.587 -2.218 1.00 70.38 84 ILE A O 1
ATOM 650 N N . ASP A 1 85 ? 14.696 6.184 -0.793 1.00 72.94 85 ASP A N 1
ATOM 651 C CA . ASP A 1 85 ? 13.795 5.292 -0.069 1.00 72.94 85 ASP A CA 1
ATOM 652 C C . ASP A 1 85 ? 12.549 5.041 -0.924 1.00 72.94 85 ASP A C 1
ATOM 654 O O . ASP A 1 85 ? 11.713 5.918 -1.128 1.00 72.94 85 ASP A O 1
ATOM 658 N N . THR A 1 86 ? 12.472 3.838 -1.479 1.00 82.94 86 THR A N 1
ATOM 659 C CA . THR A 1 86 ? 11.397 3.382 -2.370 1.00 82.94 86 THR A CA 1
ATOM 660 C C . THR A 1 86 ? 10.460 2.399 -1.666 1.00 82.94 86 THR A C 1
ATOM 662 O O . THR A 1 86 ? 9.715 1.669 -2.319 1.00 82.94 86 THR A O 1
ATOM 665 N N . GLN A 1 87 ? 10.498 2.364 -0.330 1.00 89.81 87 GLN A N 1
ATOM 666 C CA . GLN A 1 87 ? 9.588 1.553 0.470 1.00 89.81 87 GLN A CA 1
ATOM 667 C C . GLN A 1 87 ? 8.154 2.067 0.377 1.00 89.81 87 GLN A C 1
ATOM 669 O O . GLN A 1 87 ? 7.887 3.263 0.496 1.00 89.81 87 GLN A O 1
ATOM 674 N N . VAL A 1 88 ? 7.214 1.135 0.257 1.00 93.50 88 VAL A N 1
ATOM 675 C CA . VAL A 1 88 ? 5.782 1.428 0.340 1.00 93.50 88 VAL A CA 1
ATOM 676 C C . VAL A 1 88 ? 5.286 1.023 1.719 1.00 93.50 88 VAL A C 1
ATOM 678 O O . VAL A 1 88 ? 5.439 -0.129 2.123 1.00 93.50 88 VAL A O 1
ATOM 681 N N . ARG A 1 89 ? 4.677 1.961 2.444 1.00 95.38 89 ARG A N 1
ATOM 682 C CA . ARG A 1 89 ? 4.071 1.711 3.755 1.00 95.38 89 ARG A CA 1
ATOM 683 C C . ARG A 1 89 ? 2.563 1.635 3.604 1.00 95.38 89 ARG A C 1
ATOM 685 O O . ARG A 1 89 ? 1.960 2.515 2.999 1.00 95.38 89 ARG A O 1
ATOM 692 N N . LEU A 1 90 ? 1.967 0.584 4.151 1.00 96.75 90 LEU A N 1
ATOM 693 C CA . LEU A 1 90 ? 0.523 0.480 4.283 1.00 96.75 90 LEU A CA 1
ATOM 694 C C . LEU A 1 90 ? 0.128 0.903 5.697 1.00 96.75 90 LEU A C 1
ATOM 696 O O . LEU A 1 90 ? 0.497 0.258 6.686 1.00 96.75 90 LEU A O 1
ATOM 700 N N . GLU A 1 91 ? -0.649 1.976 5.759 1.00 96.19 91 GLU A N 1
ATOM 701 C CA . GLU A 1 91 ? -1.024 2.664 6.987 1.00 96.19 91 GLU A CA 1
ATOM 702 C C . GLU A 1 91 ? -2.541 2.884 7.058 1.00 96.19 91 GLU A C 1
ATOM 704 O O . GLU A 1 91 ? -3.243 2.834 6.048 1.00 96.19 91 GLU A O 1
ATOM 709 N N . PHE A 1 92 ? -3.045 3.121 8.266 1.00 94.81 92 PHE A N 1
ATOM 710 C CA . PHE A 1 92 ? -4.425 3.508 8.529 1.00 94.81 92 PHE A CA 1
ATOM 711 C C . PHE A 1 92 ? -4.478 4.747 9.422 1.00 94.81 92 PHE A C 1
ATOM 713 O O . PHE A 1 92 ? -3.545 5.039 10.175 1.00 94.81 92 PHE A O 1
ATOM 720 N N . SER A 1 93 ? -5.607 5.446 9.360 1.00 95.00 93 SER A N 1
ATOM 721 C CA . SER A 1 93 ? -5.901 6.606 10.192 1.00 95.00 93 SER A CA 1
ATOM 722 C C . SER A 1 93 ? -7.314 6.507 10.759 1.00 95.00 93 SER A C 1
ATOM 724 O O . SER A 1 93 ? -8.252 6.140 10.054 1.00 95.00 93 SER A O 1
ATOM 726 N N . THR A 1 94 ? -7.472 6.859 12.035 1.00 93.69 94 THR A N 1
ATOM 727 C CA . THR A 1 94 ? -8.774 6.946 12.723 1.00 93.69 94 THR A CA 1
ATOM 728 C C . THR A 1 94 ? -9.160 8.384 13.070 1.00 93.69 94 THR A C 1
ATOM 730 O O . THR A 1 94 ? -10.186 8.618 13.704 1.00 93.69 94 THR A O 1
ATOM 733 N N . ASN A 1 95 ? -8.353 9.362 12.650 1.00 93.19 95 ASN A N 1
ATOM 734 C CA . ASN A 1 95 ? -8.530 10.784 12.939 1.00 93.19 95 ASN A CA 1
ATOM 735 C C . ASN A 1 95 ? -8.486 11.632 11.662 1.00 93.19 95 ASN A C 1
ATOM 737 O O . ASN A 1 95 ? -7.888 12.705 11.638 1.00 93.19 95 ASN A O 1
ATOM 741 N N . HIS A 1 96 ? -9.144 11.145 10.607 1.00 89.88 96 HIS A N 1
ATOM 742 C CA . HIS A 1 96 ? -9.304 11.856 9.335 1.00 89.88 96 HIS A CA 1
ATOM 743 C C . HIS A 1 96 ? -7.973 12.235 8.660 1.00 89.88 96 HIS A C 1
ATOM 745 O O . HIS A 1 96 ? -7.850 13.317 8.093 1.00 89.88 96 HIS A O 1
ATOM 751 N N . GLY A 1 97 ? -6.967 11.358 8.737 1.00 91.06 97 GLY A N 1
ATOM 752 C CA . GLY A 1 97 ? -5.677 11.547 8.069 1.00 91.06 97 GLY A CA 1
ATOM 753 C C . GLY A 1 97 ? -4.682 12.434 8.825 1.00 91.06 97 GLY A C 1
ATOM 754 O O . GLY A 1 97 ? -3.615 12.722 8.288 1.00 91.06 97 GLY A O 1
ATOM 755 N N . LEU A 1 98 ? -4.987 12.852 10.063 1.00 92.00 98 LEU A N 1
ATOM 756 C CA . LEU A 1 98 ? -4.070 13.651 10.890 1.00 92.00 98 LEU A CA 1
ATOM 757 C C . LEU A 1 98 ? -2.865 12.841 11.385 1.00 92.00 98 LEU A C 1
ATOM 759 O O . LEU A 1 98 ? -1.747 13.351 11.414 1.00 92.00 98 LEU A O 1
ATOM 763 N N . THR A 1 99 ? -3.085 11.587 11.784 1.00 95.19 99 THR A N 1
ATOM 764 C CA . THR A 1 99 ? -2.018 10.640 12.127 1.00 95.19 99 THR A CA 1
ATOM 765 C C . THR A 1 99 ? -2.237 9.307 11.436 1.00 95.19 99 THR A C 1
ATOM 767 O O . THR A 1 99 ? -3.372 8.879 11.211 1.00 95.19 99 THR A O 1
ATOM 770 N N . TRP A 1 100 ? -1.123 8.650 11.134 1.00 95.19 100 TRP A N 1
ATOM 771 C CA . TRP A 1 100 ? -1.073 7.392 10.408 1.00 95.19 100 TRP A CA 1
ATOM 772 C C . TRP A 1 100 ? -0.291 6.357 11.208 1.00 95.19 100 TRP A C 1
ATOM 774 O O . TRP A 1 100 ? 0.703 6.673 11.868 1.00 95.19 100 TRP A O 1
ATOM 784 N N . HIS A 1 101 ? -0.771 5.120 11.169 1.00 95.38 101 HIS A N 1
ATOM 785 C CA . HIS A 1 101 ? -0.187 3.985 11.873 1.00 95.38 101 HIS A CA 1
ATOM 786 C C . HIS A 1 101 ? -0.101 2.794 10.924 1.00 95.38 101 HIS A C 1
ATOM 788 O O . HIS A 1 101 ? -0.986 2.603 10.095 1.00 95.38 101 HIS A O 1
ATOM 794 N N . LEU A 1 102 ? 0.936 1.965 11.047 1.00 95.69 102 LEU A N 1
ATOM 795 C CA . LEU A 1 102 ? 1.054 0.750 10.239 1.00 95.69 102 LEU A CA 1
ATOM 796 C C . LEU A 1 102 ? -0.130 -0.185 10.501 1.00 95.69 102 LEU A C 1
ATOM 798 O O . LEU A 1 102 ? -0.429 -0.491 11.654 1.00 95.69 102 LEU A O 1
ATOM 802 N N . VAL A 1 103 ? -0.752 -0.688 9.430 1.00 93.69 103 VAL A N 1
ATOM 803 C CA . VAL A 1 103 ? -1.833 -1.691 9.518 1.00 93.69 103 VAL A CA 1
ATOM 804 C C . VAL A 1 103 ? -1.352 -2.953 10.230 1.00 93.69 103 VAL A C 1
ATOM 806 O O . VAL A 1 103 ? -2.088 -3.546 11.013 1.00 93.69 103 VAL A O 1
ATOM 809 N N . LYS A 1 104 ? -0.100 -3.353 9.991 1.00 92.25 104 LYS A N 1
ATOM 810 C CA . LYS A 1 104 ? 0.539 -4.465 10.692 1.00 92.25 104 LYS A CA 1
ATOM 811 C C . LYS A 1 104 ? 1.871 -4.015 11.277 1.00 92.25 104 LYS A C 1
ATOM 813 O O . LYS A 1 104 ? 2.775 -3.617 10.544 1.00 92.25 104 LYS A O 1
ATOM 818 N N . GLY A 1 105 ? 1.998 -4.094 12.598 1.00 90.94 105 GLY A N 1
ATOM 819 C CA . GLY A 1 105 ? 3.261 -3.853 13.294 1.00 90.94 105 GLY A CA 1
ATOM 820 C C . GLY A 1 105 ? 4.272 -4.984 13.080 1.00 90.94 105 GLY A C 1
ATOM 821 O O . GLY A 1 105 ? 3.909 -6.114 12.747 1.00 90.94 105 GLY A O 1
ATOM 822 N N . ALA A 1 106 ? 5.553 -4.681 13.288 1.00 90.12 106 ALA A N 1
ATOM 823 C CA . ALA A 1 106 ? 6.584 -5.710 13.336 1.00 90.12 106 ALA A CA 1
ATOM 824 C C . ALA A 1 106 ? 6.461 -6.507 14.644 1.00 90.12 106 ALA A C 1
ATOM 826 O O . ALA A 1 106 ? 6.348 -5.916 15.715 1.00 90.12 106 ALA A O 1
ATOM 827 N N . CYS A 1 107 ? 6.540 -7.833 14.551 1.00 89.00 107 CYS A N 1
ATOM 828 C CA . CYS A 1 107 ? 6.703 -8.724 15.696 1.00 89.00 107 CYS A CA 1
ATOM 829 C C . CYS A 1 107 ? 7.996 -9.507 15.490 1.00 89.00 107 CYS A C 1
ATOM 831 O O . CYS A 1 107 ? 8.048 -10.424 14.668 1.00 89.00 107 CYS A O 1
ATOM 833 N N . LEU A 1 108 ? 9.059 -9.098 16.180 1.00 87.38 108 LEU A N 1
ATOM 834 C CA . LEU A 1 108 ? 10.400 -9.659 16.015 1.00 87.38 108 LEU A CA 1
ATOM 835 C C . LEU A 1 108 ? 10.801 -10.508 17.232 1.00 87.38 108 LEU A C 1
ATOM 837 O O . LEU A 1 108 ? 10.288 -10.284 18.334 1.00 87.38 108 LEU A O 1
ATOM 841 N N . PRO A 1 109 ? 11.743 -11.454 17.068 1.00 83.88 109 PRO A N 1
ATOM 842 C CA . PRO A 1 109 ? 12.322 -12.184 18.192 1.00 83.88 109 PRO A CA 1
ATOM 843 C C . PRO A 1 109 ? 12.852 -11.228 19.270 1.00 83.88 109 PRO A C 1
ATOM 845 O O . PRO A 1 109 ? 13.657 -10.347 18.979 1.00 83.88 109 PRO A O 1
ATOM 848 N N . GLY A 1 110 ? 12.389 -11.396 20.512 1.00 80.38 110 GLY A N 1
ATOM 849 C CA . GLY A 1 110 ? 12.785 -10.567 21.660 1.00 80.38 110 GLY A CA 1
ATOM 850 C C . GLY A 1 110 ? 11.765 -9.506 22.085 1.00 80.38 110 GLY A C 1
ATOM 851 O O . GLY A 1 110 ? 11.931 -8.914 23.150 1.00 80.38 110 GLY A O 1
ATOM 852 N N . MET A 1 111 ? 10.692 -9.291 21.317 1.00 84.44 111 MET A N 1
ATOM 853 C CA . MET A 1 111 ? 9.568 -8.463 21.762 1.00 84.44 111 MET A CA 1
ATOM 854 C C . MET A 1 111 ? 8.633 -9.273 22.679 1.00 84.44 111 MET A C 1
ATOM 856 O O . MET A 1 111 ? 8.249 -10.391 22.320 1.00 84.44 111 MET A O 1
ATOM 860 N N . PRO A 1 112 ? 8.250 -8.747 23.859 1.00 74.88 112 PRO A N 1
ATOM 861 C CA . PRO A 1 112 ? 7.259 -9.403 24.701 1.00 74.88 112 PRO A CA 1
ATOM 862 C C . PRO A 1 112 ? 5.904 -9.442 23.978 1.00 74.88 112 PRO A C 1
ATOM 864 O O . PRO A 1 112 ? 5.529 -8.489 23.299 1.00 74.88 112 PRO A O 1
ATOM 867 N N . SER A 1 113 ? 5.166 -10.543 24.144 1.00 74.06 113 SER A N 1
ATOM 868 C CA . SER A 1 113 ? 3.792 -10.722 23.637 1.00 74.06 113 SER A CA 1
ATOM 869 C C . SER A 1 113 ? 3.630 -10.951 22.122 1.00 74.06 113 SER A C 1
ATOM 871 O O . SER A 1 113 ? 2.524 -10.813 21.605 1.00 74.06 113 SER A O 1
ATOM 873 N N . CYS A 1 114 ? 4.683 -11.362 21.406 1.00 79.31 114 CYS A N 1
ATOM 874 C CA . CYS A 1 114 ? 4.561 -11.847 20.026 1.00 79.31 114 CYS A CA 1
ATOM 875 C C . CYS A 1 114 ? 4.127 -13.318 19.992 1.00 79.31 114 CYS A C 1
ATOM 877 O O . CYS A 1 114 ? 4.909 -14.196 20.351 1.00 79.31 114 CYS A O 1
ATOM 879 N N . SER A 1 115 ? 2.901 -13.597 19.538 1.00 75.75 115 SER A N 1
ATOM 880 C CA . SER A 1 115 ? 2.444 -14.972 19.279 1.00 75.75 115 SER A CA 1
ATOM 881 C C . SER A 1 115 ? 3.085 -15.568 18.023 1.00 75.75 115 SER A C 1
ATOM 883 O O . SER A 1 115 ? 3.362 -16.762 17.985 1.00 75.75 115 SER A O 1
ATOM 885 N N . GLU A 1 116 ? 3.356 -14.736 17.014 1.00 81.25 116 GLU A N 1
ATOM 886 C CA . GLU A 1 116 ? 3.987 -15.122 15.750 1.00 81.25 116 GLU A CA 1
ATOM 887 C C . GLU A 1 116 ? 4.941 -14.025 15.269 1.00 81.25 116 GLU A C 1
ATOM 889 O O . GLU A 1 116 ? 4.687 -12.837 15.473 1.00 81.25 116 GLU A O 1
ATOM 894 N N . PHE A 1 117 ? 6.036 -14.412 14.607 1.00 85.31 117 PHE A N 1
ATOM 895 C CA . PHE A 1 117 ? 6.957 -13.449 14.007 1.00 85.31 117 PHE A CA 1
ATOM 896 C C . PHE A 1 117 ? 6.399 -12.924 12.697 1.00 85.31 117 PHE A C 1
ATOM 898 O O . PHE A 1 117 ? 6.117 -13.687 11.772 1.00 85.31 117 PHE A O 1
ATOM 905 N N . THR A 1 118 ? 6.270 -11.606 12.599 1.00 86.31 118 THR A N 1
ATOM 906 C CA . THR A 1 118 ? 5.691 -10.981 11.418 1.00 86.31 118 THR A CA 1
ATOM 907 C C . THR A 1 118 ? 6.430 -9.718 11.027 1.00 86.31 118 THR A C 1
ATOM 909 O O . THR A 1 118 ? 6.680 -8.849 11.863 1.00 86.31 118 THR A O 1
ATOM 912 N N . ALA A 1 119 ? 6.719 -9.589 9.733 1.00 88.88 119 ALA A N 1
ATOM 913 C CA . ALA A 1 119 ? 7.183 -8.335 9.158 1.00 88.88 119 ALA A CA 1
ATOM 914 C C . ALA A 1 119 ? 6.093 -7.247 9.279 1.00 88.88 119 ALA A C 1
ATOM 916 O O . ALA A 1 119 ? 4.898 -7.579 9.249 1.00 88.88 119 ALA A O 1
ATOM 917 N N . PRO A 1 120 ? 6.487 -5.968 9.419 1.00 93.38 120 PRO A N 1
ATOM 918 C CA . PRO A 1 120 ? 5.544 -4.857 9.400 1.00 93.38 120 PRO A CA 1
ATOM 919 C C . PRO A 1 120 ? 4.886 -4.716 8.019 1.00 93.38 120 PRO A C 1
ATOM 921 O O . PRO A 1 120 ? 5.364 -5.273 7.031 1.00 93.38 120 PRO A O 1
ATOM 924 N N . SER A 1 121 ? 3.816 -3.926 7.919 1.00 95.19 121 SER A N 1
ATOM 925 C CA . SER A 1 121 ? 3.185 -3.551 6.645 1.00 95.19 121 SER A CA 1
ATOM 926 C C . SER A 1 121 ? 4.008 -2.505 5.872 1.00 95.19 121 SER A C 1
ATOM 928 O O . SER A 1 121 ? 3.503 -1.457 5.472 1.00 95.19 121 SER A O 1
ATOM 930 N N . VAL A 1 122 ? 5.298 -2.798 5.689 1.00 95.12 122 VAL A N 1
ATOM 931 C CA . VAL A 1 122 ? 6.278 -2.028 4.920 1.00 95.12 122 VAL A CA 1
ATOM 932 C C . VAL A 1 122 ? 6.868 -2.957 3.869 1.00 95.12 122 VAL A C 1
ATOM 934 O O . VAL A 1 122 ? 7.341 -4.044 4.192 1.00 95.12 122 VAL A O 1
ATOM 937 N N . TYR A 1 123 ? 6.810 -2.543 2.611 1.00 94.06 123 TYR A N 1
ATOM 938 C CA . TYR A 1 123 ? 7.142 -3.378 1.468 1.00 94.06 123 TYR A CA 1
ATOM 939 C C . TYR A 1 123 ? 8.349 -2.812 0.728 1.00 94.06 123 TYR A C 1
ATOM 941 O O . TYR A 1 123 ? 8.375 -1.629 0.382 1.00 94.06 123 TYR A O 1
ATOM 949 N N . HIS A 1 124 ? 9.326 -3.676 0.451 1.00 90.56 124 HIS A N 1
ATOM 950 C CA . HIS A 1 124 ? 10.544 -3.318 -0.269 1.00 90.56 124 HIS A CA 1
ATOM 951 C C . HIS A 1 124 ? 10.483 -3.708 -1.753 1.00 90.56 124 HIS A C 1
ATOM 953 O O . HIS A 1 124 ? 9.972 -4.782 -2.081 1.00 90.56 124 HIS A O 1
ATOM 959 N N . PRO A 1 125 ? 11.090 -2.920 -2.662 1.00 88.69 125 PRO A N 1
ATOM 960 C CA . PRO A 1 125 ? 11.147 -3.265 -4.084 1.00 88.69 125 PRO A CA 1
ATOM 961 C C . PRO A 1 125 ? 11.797 -4.619 -4.380 1.00 88.69 125 PRO A C 1
ATOM 963 O O . PRO A 1 125 ? 11.395 -5.300 -5.320 1.00 88.69 125 PRO A O 1
ATOM 966 N N . SER A 1 126 ? 12.758 -5.039 -3.553 1.00 87.62 126 SER A N 1
ATOM 967 C CA . SER A 1 126 ? 13.435 -6.336 -3.665 1.00 87.62 126 SER A CA 1
ATOM 968 C C . SER A 1 126 ? 12.492 -7.532 -3.504 1.00 87.62 126 SER A C 1
ATOM 970 O O . SER A 1 126 ? 12.750 -8.591 -4.068 1.00 87.62 126 SER A O 1
ATOM 972 N N . GLU A 1 127 ? 11.393 -7.377 -2.762 1.00 89.44 127 GLU A N 1
ATOM 973 C CA . GLU A 1 127 ? 10.418 -8.444 -2.495 1.00 89.44 127 GLU A CA 1
ATOM 974 C C . GLU A 1 127 ? 9.230 -8.447 -3.472 1.00 89.44 127 GLU A C 1
ATOM 976 O O . GLU A 1 127 ? 8.470 -9.419 -3.521 1.00 89.44 127 GLU A O 1
ATOM 981 N N . PHE A 1 128 ? 9.054 -7.361 -4.230 1.00 92.25 128 PHE A N 1
ATOM 982 C CA . PHE A 1 128 ? 7.882 -7.093 -5.071 1.00 92.25 128 PHE A CA 1
ATOM 983 C C . PHE A 1 128 ? 8.275 -6.780 -6.522 1.00 92.25 128 PHE A C 1
ATOM 985 O O . PHE A 1 128 ? 7.672 -5.928 -7.172 1.00 92.25 128 PHE A O 1
ATOM 992 N N . THR A 1 129 ? 9.278 -7.486 -7.052 1.00 90.62 129 THR A N 1
ATOM 993 C CA . THR A 1 129 ? 9.769 -7.314 -8.434 1.00 90.62 129 THR A CA 1
ATOM 994 C C . THR A 1 129 ? 8.742 -7.709 -9.503 1.00 90.62 129 THR A C 1
ATOM 996 O O . THR A 1 129 ? 8.804 -7.209 -10.626 1.00 90.62 129 THR A O 1
ATOM 999 N N . ALA A 1 130 ? 7.781 -8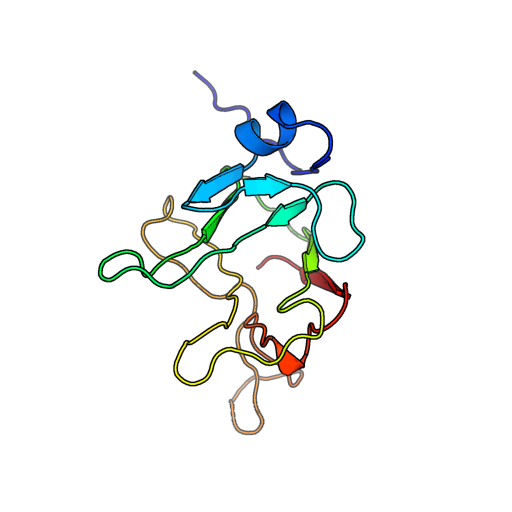.563 -9.144 1.00 92.06 130 ALA A N 1
ATOM 1000 C CA . ALA A 1 130 ? 6.624 -8.957 -9.942 1.00 92.06 130 ALA A CA 1
ATOM 1001 C C . ALA A 1 130 ? 5.328 -8.763 -9.138 1.00 92.06 130 ALA A C 1
ATOM 1003 O O . ALA A 1 130 ? 5.362 -8.639 -7.911 1.00 92.06 130 ALA A O 1
ATOM 1004 N N . TRP A 1 131 ? 4.185 -8.763 -9.829 1.00 94.12 131 TRP A N 1
ATOM 1005 C CA . TRP A 1 131 ? 2.870 -8.631 -9.203 1.00 94.12 131 TRP A CA 1
ATOM 1006 C C . TRP A 1 131 ? 2.652 -9.671 -8.112 1.00 94.12 131 TRP A C 1
ATOM 1008 O O . TRP A 1 131 ? 2.618 -10.877 -8.367 1.00 94.12 131 TRP A O 1
ATOM 1018 N N . ARG A 1 132 ? 2.452 -9.189 -6.887 1.00 94.56 132 ARG A N 1
ATOM 1019 C CA . ARG A 1 132 ? 2.186 -10.029 -5.726 1.00 94.56 132 ARG A CA 1
ATOM 1020 C C . ARG A 1 132 ? 0.971 -9.514 -4.981 1.00 94.56 132 ARG A C 1
ATOM 1022 O O . ARG A 1 132 ? 0.852 -8.327 -4.687 1.00 94.56 132 ARG A O 1
ATOM 1029 N N . ARG A 1 133 ? 0.074 -10.440 -4.654 1.00 95.81 133 ARG A N 1
ATOM 1030 C CA . ARG A 1 133 ? -1.120 -10.150 -3.869 1.00 95.81 133 ARG A CA 1
ATOM 1031 C C . ARG A 1 133 ? -0.786 -10.150 -2.384 1.00 95.81 133 ARG A C 1
ATOM 1033 O O . ARG A 1 133 ? -0.220 -11.113 -1.868 1.00 95.81 133 ARG A O 1
ATOM 1040 N N . ILE A 1 134 ? -1.181 -9.082 -1.712 1.00 95.44 134 ILE A N 1
ATOM 1041 C CA . ILE A 1 134 ? -1.103 -8.911 -0.266 1.00 95.44 134 ILE A CA 1
ATOM 1042 C C . ILE A 1 134 ? -2.520 -9.036 0.288 1.00 95.44 134 ILE A C 1
ATOM 1044 O O . ILE A 1 134 ? -3.486 -8.583 -0.325 1.00 95.44 134 ILE A O 1
ATOM 1048 N N . THR A 1 135 ? -2.672 -9.696 1.431 1.00 95.06 135 THR A N 1
ATOM 1049 C CA . THR A 1 135 ? -3.958 -9.829 2.122 1.00 95.06 135 THR A CA 1
ATOM 1050 C C . THR A 1 135 ? -3.715 -9.735 3.614 1.00 95.06 135 THR A C 1
ATOM 1052 O O . THR A 1 135 ? -2.884 -10.472 4.145 1.00 95.06 135 THR A O 1
ATOM 1055 N N . LEU A 1 136 ? -4.397 -8.801 4.271 1.00 92.69 136 LEU A N 1
ATOM 1056 C CA . LEU A 1 136 ? -4.214 -8.509 5.687 1.00 92.69 136 LEU A CA 1
ATOM 1057 C C . LEU A 1 136 ? -5.574 -8.285 6.355 1.00 92.69 136 LEU A C 1
ATOM 1059 O O . LEU A 1 136 ? -6.393 -7.552 5.796 1.00 92.69 136 LEU A O 1
ATOM 1063 N N . PRO A 1 137 ? -5.823 -8.871 7.539 1.00 91.38 137 PRO A N 1
ATOM 1064 C CA . PRO A 1 137 ? -6.955 -8.457 8.355 1.00 91.38 137 PRO A CA 1
ATOM 1065 C C . PRO A 1 137 ? -6.744 -7.007 8.802 1.00 91.38 137 PRO A C 1
ATOM 1067 O O . PRO A 1 137 ? -5.611 -6.602 9.078 1.00 91.38 137 PRO A O 1
ATOM 1070 N N . LEU A 1 138 ? -7.822 -6.228 8.843 1.00 89.00 138 LEU A N 1
ATOM 1071 C CA . LEU A 1 138 ? -7.769 -4.872 9.378 1.00 89.00 138 LEU A CA 1
ATOM 1072 C C . LEU A 1 138 ? -7.818 -4.900 10.921 1.00 89.00 138 LEU A C 1
ATOM 1074 O O . LEU A 1 138 ? -8.465 -5.802 11.463 1.00 89.00 138 LEU A O 1
ATOM 1078 N N . PRO A 1 139 ? -7.120 -3.971 11.607 1.00 81.06 139 PRO A N 1
ATOM 1079 C CA . PRO A 1 139 ? -7.110 -3.876 13.069 1.00 81.06 139 PRO A CA 1
ATOM 1080 C C . PRO A 1 139 ? -8.475 -3.549 13.679 1.00 81.06 139 PRO A C 1
ATOM 1082 O O . PRO A 1 139 ? -9.284 -2.867 13.006 1.00 81.06 139 PRO A O 1
#

Foldseek 3Di:
DDDPADQDQDDDQVDVVSDVVFKDWDQWDFQDDLPRGTDTDHDDDDDVPRQDTDMDTPDHDDDPPDKDKDKDADCLQPDDDPPHDPKDADWDDPPVPPDTDFQADADDPPDPPDPDGDDTRIDDNVVRNDIDMDMDGGD

InterPro domains:
  IPR034968 Reelin [PTHR11841] (1-76)
  IPR049419 Reelin, subrepeat B [PF21471] (28-139)